Protein AF-A0A9D1EWI6-F1 (afdb_monomer_lite)

Structure (mmCIF, N/CA/C/O backbone):
data_AF-A0A9D1EWI6-F1
#
_entry.id   AF-A0A9D1EWI6-F1
#
loop_
_atom_site.group_PDB
_atom_site.id
_atom_site.type_symbol
_atom_site.label_atom_id
_atom_site.label_alt_id
_atom_site.label_comp_id
_atom_site.label_asym_id
_atom_site.label_entity_id
_atom_site.label_seq_id
_atom_site.pdbx_PDB_ins_code
_atom_site.Cartn_x
_atom_site.Cartn_y
_atom_site.Cartn_z
_atom_site.occupancy
_atom_site.B_iso_or_equiv
_atom_site.auth_seq_id
_atom_site.auth_comp_id
_atom_site.auth_asym_id
_atom_site.auth_atom_id
_atom_site.pdbx_PDB_model_num
ATOM 1 N N . MET A 1 1 ? 12.555 -4.397 -16.072 1.00 59.44 1 MET A N 1
ATOM 2 C CA . MET A 1 1 ? 12.638 -3.318 -15.064 1.00 59.44 1 MET A CA 1
ATOM 3 C C . MET A 1 1 ? 11.322 -3.346 -14.314 1.00 59.44 1 MET A C 1
ATOM 5 O O . MET A 1 1 ? 10.297 -3.147 -14.951 1.00 59.44 1 MET A O 1
ATOM 9 N N . ASN A 1 2 ? 11.329 -3.737 -13.040 1.00 77.50 2 ASN A N 1
ATOM 10 C CA . ASN A 1 2 ? 10.088 -4.031 -12.320 1.00 77.50 2 ASN A CA 1
ATOM 11 C C . ASN A 1 2 ? 9.580 -2.771 -11.629 1.00 77.50 2 ASN A C 1
ATOM 13 O O . ASN A 1 2 ? 10.343 -2.089 -10.949 1.00 77.50 2 ASN A O 1
ATOM 17 N N . ASN A 1 3 ? 8.296 -2.470 -11.803 1.00 93.25 3 ASN A N 1
ATOM 18 C CA . ASN A 1 3 ? 7.694 -1.317 -11.154 1.00 93.25 3 ASN A CA 1
ATOM 19 C C . ASN A 1 3 ? 7.450 -1.620 -9.675 1.00 93.25 3 ASN A C 1
ATOM 21 O O . ASN A 1 3 ? 6.889 -2.664 -9.332 1.00 93.25 3 ASN A O 1
ATOM 25 N N . TYR A 1 4 ? 7.870 -0.696 -8.814 1.00 96.69 4 TYR A N 1
ATOM 26 C CA . TYR A 1 4 ? 7.635 -0.761 -7.380 1.00 96.69 4 TYR A CA 1
ATOM 27 C C . TYR A 1 4 ? 6.616 0.299 -6.976 1.00 96.69 4 TYR A C 1
ATOM 29 O O . TYR A 1 4 ? 6.813 1.500 -7.188 1.00 96.69 4 TYR A O 1
ATOM 37 N N . PHE A 1 5 ? 5.530 -0.153 -6.361 1.00 97.56 5 PHE A N 1
ATOM 38 C CA . PHE A 1 5 ? 4.432 0.683 -5.899 1.00 97.56 5 PHE A CA 1
ATOM 39 C C . PHE A 1 5 ? 4.161 0.438 -4.419 1.00 97.56 5 PHE A C 1
ATOM 41 O O . PHE A 1 5 ? 4.243 -0.698 -3.961 1.00 97.56 5 PHE A O 1
ATOM 48 N N . ARG A 1 6 ? 3.779 1.493 -3.694 1.00 98.00 6 ARG A N 1
ATOM 49 C CA . ARG A 1 6 ? 3.286 1.429 -2.314 1.00 98.00 6 ARG A CA 1
ATOM 50 C C . ARG A 1 6 ? 1.944 2.135 -2.219 1.00 98.00 6 ARG A C 1
ATOM 52 O O . ARG A 1 6 ? 1.825 3.304 -2.590 1.00 98.00 6 ARG A O 1
ATOM 59 N N . ILE A 1 7 ? 0.946 1.444 -1.682 1.00 98.19 7 ILE A N 1
ATOM 60 C CA . ILE A 1 7 ? -0.388 1.992 -1.442 1.00 98.19 7 ILE A CA 1
ATOM 61 C C . ILE A 1 7 ? -0.754 1.831 0.031 1.00 98.19 7 ILE A C 1
ATOM 63 O O . ILE A 1 7 ? -0.530 0.789 0.646 1.00 98.19 7 ILE A O 1
ATOM 67 N N . THR A 1 8 ? -1.352 2.874 0.601 1.00 98.06 8 THR A N 1
ATOM 68 C CA . THR A 1 8 ? -2.072 2.785 1.872 1.00 98.06 8 THR A CA 1
ATOM 69 C C . THR A 1 8 ? -3.561 2.767 1.586 1.00 98.06 8 THR A C 1
ATOM 71 O O . THR A 1 8 ? -4.077 3.662 0.915 1.00 98.06 8 THR A O 1
ATOM 74 N N . ALA A 1 9 ? -4.253 1.756 2.101 1.00 97.81 9 ALA A N 1
ATOM 75 C CA . ALA A 1 9 ? -5.679 1.581 1.885 1.00 97.81 9 ALA A CA 1
ATOM 76 C C . ALA A 1 9 ? -6.389 1.141 3.167 1.00 97.81 9 ALA A C 1
ATOM 78 O O . ALA A 1 9 ? -5.799 0.550 4.073 1.00 97.81 9 ALA A O 1
ATOM 79 N N . GLN A 1 10 ? -7.672 1.465 3.248 1.00 96.75 10 GLN A N 1
ATOM 80 C CA 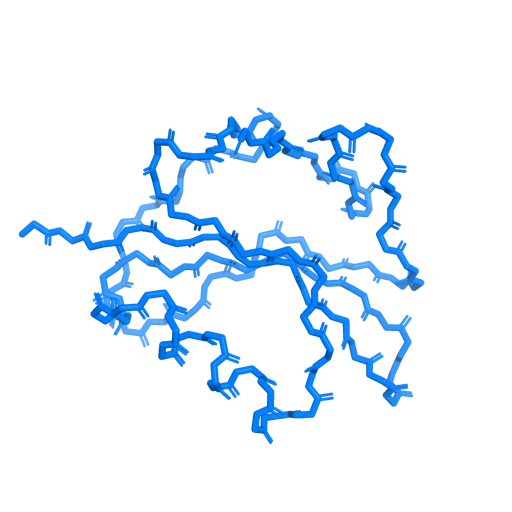. GLN A 1 10 ? -8.514 1.235 4.411 1.00 96.75 10 GLN A CA 1
ATOM 81 C C . GLN A 1 10 ? -9.723 0.378 4.046 1.00 96.75 10 GLN A C 1
ATOM 83 O O . GLN A 1 10 ? -10.405 0.637 3.055 1.00 96.75 10 GLN A O 1
ATOM 88 N N . SER A 1 11 ? -10.026 -0.618 4.878 1.00 93.75 11 SER A N 1
ATOM 89 C CA . SER A 1 11 ? -11.275 -1.374 4.795 1.00 93.75 11 SER A CA 1
ATOM 90 C C . SER A 1 11 ? -12.430 -0.528 5.317 1.00 93.75 11 SER A C 1
ATOM 92 O O . SER A 1 11 ? -12.391 -0.067 6.459 1.00 93.75 11 SER A O 1
ATOM 94 N N . ARG A 1 12 ? -13.467 -0.346 4.491 1.00 83.19 12 ARG A N 1
ATOM 95 C CA . ARG A 1 12 ? -14.701 0.336 4.908 1.00 83.19 12 ARG A CA 1
ATOM 96 C C . ARG A 1 12 ? -15.486 -0.486 5.928 1.00 83.19 12 ARG A C 1
ATOM 98 O O . ARG A 1 12 ? -15.988 0.073 6.892 1.00 83.19 12 ARG A O 1
ATOM 105 N N . GLU A 1 13 ? -15.548 -1.799 5.729 1.00 86.00 13 GLU A N 1
ATOM 106 C CA . GLU A 1 13 ? -16.363 -2.707 6.544 1.00 86.00 13 GLU A CA 1
ATOM 107 C C . GLU A 1 13 ? -15.680 -3.099 7.854 1.00 86.00 13 GLU A C 1
ATOM 109 O O . GLU A 1 13 ? -16.294 -3.092 8.915 1.00 86.00 13 GLU A O 1
ATOM 114 N N . LYS A 1 14 ? -14.388 -3.439 7.792 1.00 87.38 14 LYS A N 1
ATOM 115 C CA . LYS A 1 14 ? -13.662 -4.036 8.923 1.00 87.38 14 LYS A CA 1
ATOM 116 C C . LYS A 1 14 ? -12.885 -3.008 9.750 1.00 87.38 14 LYS A C 1
ATOM 118 O O . LYS A 1 14 ? -12.274 -3.368 10.754 1.00 87.38 14 LYS A O 1
ATOM 123 N N . GLY A 1 15 ? -12.873 -1.742 9.324 1.00 91.12 15 GLY A N 1
ATOM 124 C CA . GLY A 1 15 ? -12.299 -0.631 10.085 1.00 91.12 15 GLY A CA 1
ATOM 125 C C . GLY A 1 15 ? -10.794 -0.740 10.345 1.00 91.12 15 GLY A C 1
ATOM 126 O O . GLY A 1 15 ? -10.319 -0.241 11.363 1.00 91.12 15 GLY A O 1
ATOM 127 N N . TYR A 1 16 ? -10.037 -1.398 9.463 1.00 94.75 16 TYR A N 1
ATOM 128 C CA . TYR A 1 16 ? -8.573 -1.452 9.525 1.00 94.75 16 TYR A CA 1
ATOM 129 C C . TYR A 1 16 ? -7.933 -0.731 8.345 1.00 94.75 16 TYR A C 1
ATOM 131 O O . TYR A 1 16 ? -8.527 -0.596 7.275 1.00 94.75 16 TYR A O 1
ATOM 139 N N . THR A 1 17 ? -6.688 -0.316 8.535 1.00 97.44 17 THR A N 1
ATOM 140 C CA . THR A 1 17 ? -5.848 0.285 7.502 1.00 97.44 17 THR A CA 1
ATOM 141 C C . THR A 1 17 ? -4.599 -0.559 7.316 1.00 97.44 17 THR A C 1
ATOM 143 O O . THR A 1 17 ? -4.078 -1.130 8.274 1.00 97.44 17 THR A O 1
ATOM 146 N N . PHE A 1 18 ? -4.117 -0.646 6.083 1.00 97.94 18 PHE A N 1
ATOM 147 C CA . PHE A 1 18 ? -2.904 -1.376 5.756 1.00 97.94 18 PHE A CA 1
ATOM 148 C C . PHE A 1 18 ? -2.031 -0.611 4.765 1.00 97.94 18 PHE A C 1
ATOM 150 O O . PHE A 1 18 ? -2.493 0.273 4.040 1.00 97.94 18 PHE A O 1
ATOM 157 N N . ILE A 1 19 ? -0.752 -0.971 4.759 1.00 98.19 19 ILE A N 1
ATOM 158 C CA . ILE A 1 19 ? 0.233 -0.562 3.759 1.00 98.19 19 ILE A CA 1
ATOM 159 C C . ILE A 1 19 ? 0.565 -1.809 2.951 1.00 98.19 19 ILE A C 1
ATOM 161 O O . ILE A 1 19 ? 0.898 -2.840 3.539 1.00 98.19 19 ILE A O 1
ATOM 165 N N . ALA A 1 20 ? 0.476 -1.717 1.632 1.00 98.06 20 ALA A N 1
ATOM 166 C CA . ALA A 1 20 ? 0.806 -2.800 0.723 1.00 98.06 20 ALA A CA 1
ATOM 167 C C . ALA A 1 20 ? 1.755 -2.321 -0.370 1.00 98.06 20 ALA A C 1
ATOM 169 O O . ALA A 1 20 ? 1.596 -1.220 -0.901 1.00 98.06 20 ALA A O 1
ATOM 170 N N . ASP A 1 21 ? 2.701 -3.185 -0.716 1.00 97.88 21 ASP A N 1
ATOM 171 C CA . ASP A 1 21 ? 3.627 -2.973 -1.815 1.00 97.88 21 ASP A CA 1
ATOM 172 C C . ASP A 1 21 ? 3.327 -3.946 -2.960 1.00 97.88 21 ASP A C 1
ATOM 174 O O . ASP A 1 21 ? 2.855 -5.061 -2.740 1.00 97.88 21 ASP A O 1
ATOM 178 N N . SER A 1 22 ? 3.629 -3.522 -4.181 1.00 97.31 22 SER A N 1
ATOM 179 C CA . SER A 1 22 ? 3.661 -4.363 -5.378 1.00 97.31 22 SER A CA 1
ATOM 180 C C . SER A 1 22 ? 5.005 -4.147 -6.048 1.00 97.31 22 SER A C 1
ATOM 182 O O . SER A 1 22 ? 5.283 -3.019 -6.461 1.00 97.31 22 SER A O 1
ATOM 184 N N . TYR A 1 23 ? 5.811 -5.200 -6.192 1.00 96.38 23 TYR A N 1
ATOM 185 C CA . TYR A 1 23 ? 7.112 -5.110 -6.849 1.00 96.38 23 TYR A CA 1
ATOM 186 C C . TYR A 1 23 ? 7.216 -6.070 -8.035 1.00 96.38 23 TYR A C 1
ATOM 188 O O . TYR A 1 23 ? 7.795 -7.147 -7.943 1.00 96.38 23 TYR A O 1
ATOM 196 N N . GLY A 1 24 ? 6.702 -5.620 -9.181 1.00 94.56 24 GLY A N 1
ATOM 197 C CA . GLY A 1 24 ? 6.649 -6.402 -10.418 1.00 94.56 24 GLY A CA 1
ATOM 198 C C . GLY A 1 24 ? 5.300 -7.065 -10.699 1.00 94.56 24 GLY A C 1
ATOM 199 O O . GLY A 1 24 ? 5.105 -7.503 -11.825 1.00 94.56 24 GLY A O 1
ATOM 200 N N . HIS A 1 25 ? 4.367 -7.089 -9.738 1.00 95.81 25 HIS A N 1
ATOM 201 C CA . HIS A 1 25 ? 3.039 -7.690 -9.923 1.00 95.81 25 HIS A CA 1
ATOM 202 C C . HIS A 1 25 ? 2.106 -6.853 -10.816 1.00 95.81 25 HIS A C 1
ATOM 204 O O . HIS A 1 25 ? 1.483 -7.371 -11.737 1.00 95.81 25 HIS A O 1
ATOM 210 N N . PHE A 1 26 ? 2.035 -5.537 -10.587 1.00 96.06 26 PHE A N 1
ATOM 211 C CA . PHE A 1 26 ? 1.286 -4.617 -11.449 1.00 96.06 26 PHE A CA 1
ATOM 212 C C . PHE A 1 26 ? 2.210 -3.844 -12.392 1.00 96.06 26 PHE A C 1
ATOM 214 O O . PHE A 1 26 ? 3.274 -3.364 -11.994 1.00 96.06 26 PHE A O 1
ATOM 221 N N . GLU A 1 27 ? 1.770 -3.638 -13.634 1.00 94.88 27 GLU A N 1
ATOM 222 C CA . GLU A 1 27 ? 2.518 -2.844 -14.611 1.00 94.88 27 GLU A CA 1
ATOM 223 C C . GLU A 1 27 ? 2.388 -1.342 -14.323 1.00 94.88 27 GLU A C 1
ATOM 225 O O . GLU A 1 27 ? 3.346 -0.584 -14.464 1.00 94.88 27 GLU A O 1
ATOM 230 N N . LYS A 1 28 ? 1.207 -0.885 -13.894 1.00 95.81 28 LYS A N 1
ATOM 231 C CA . LYS A 1 28 ? 0.928 0.533 -13.629 1.00 95.81 28 LYS A CA 1
ATOM 232 C C . LYS A 1 28 ? 0.336 0.734 -12.235 1.00 95.81 28 LYS A C 1
ATOM 234 O O . LYS A 1 28 ? -0.486 -0.053 -11.776 1.00 95.81 28 LYS A O 1
ATOM 239 N N . LEU A 1 29 ? 0.662 1.864 -11.601 1.00 96.25 29 LEU A N 1
ATOM 240 C CA . LEU A 1 29 ? 0.150 2.228 -10.270 1.00 96.25 29 LEU A CA 1
ATOM 241 C C . LEU A 1 29 ? -1.389 2.263 -10.216 1.00 96.25 29 LEU A C 1
ATOM 243 O O . LEU A 1 29 ? -1.998 1.887 -9.211 1.00 96.25 29 LEU A O 1
ATOM 247 N N . TRP A 1 30 ? -2.029 2.692 -11.308 1.00 96.81 30 TRP A N 1
ATOM 248 C CA . TRP A 1 30 ? -3.487 2.755 -11.387 1.00 96.81 30 TRP A CA 1
ATOM 249 C C . TRP A 1 30 ? -4.132 1.362 -11.401 1.00 96.81 30 TRP A C 1
ATOM 251 O O . TRP A 1 30 ? -5.220 1.225 -10.853 1.00 96.81 30 TRP A O 1
ATOM 261 N N . GLN A 1 31 ? -3.468 0.328 -11.938 1.00 97.56 31 GLN A N 1
ATOM 262 C CA . GLN A 1 31 ? -3.978 -1.052 -11.913 1.00 97.56 31 GLN A CA 1
ATOM 263 C C . GLN A 1 31 ? -4.037 -1.569 -10.475 1.00 97.56 31 GLN A C 1
ATOM 265 O O . GLN A 1 31 ? -5.066 -2.084 -10.044 1.00 97.56 31 GLN A O 1
ATOM 270 N N . PHE A 1 32 ? -2.971 -1.337 -9.702 1.00 97.56 32 PHE A N 1
ATOM 271 C CA . PHE A 1 32 ? -2.940 -1.696 -8.285 1.00 97.56 32 PHE A CA 1
ATOM 272 C C . PHE A 1 32 ? -4.030 -0.957 -7.489 1.00 97.56 32 PHE A C 1
ATOM 274 O O . PHE A 1 32 ? -4.736 -1.542 -6.668 1.00 97.56 32 PHE A O 1
ATOM 281 N N . SER A 1 33 ? -4.213 0.334 -7.776 1.00 97.44 33 SER A N 1
ATOM 282 C CA . SER A 1 33 ? -5.251 1.156 -7.143 1.00 97.44 33 SER A CA 1
ATOM 283 C C . SER A 1 33 ? -6.659 0.646 -7.469 1.00 97.44 33 SER A C 1
ATOM 285 O O . SER A 1 33 ? -7.477 0.486 -6.565 1.00 97.44 33 SER A O 1
ATOM 287 N N . ALA A 1 34 ? -6.930 0.354 -8.744 1.00 98.06 34 ALA A N 1
ATOM 288 C CA . ALA A 1 34 ? -8.214 -0.158 -9.212 1.00 98.06 34 ALA A CA 1
ATOM 289 C C . ALA A 1 34 ? -8.548 -1.518 -8.585 1.00 98.06 34 ALA A C 1
ATOM 291 O O . ALA A 1 34 ? -9.657 -1.689 -8.086 1.00 98.06 34 ALA A O 1
ATOM 292 N N . TYR A 1 35 ? -7.573 -2.432 -8.516 1.00 97.88 35 TYR A N 1
ATOM 293 C CA . TYR A 1 35 ? -7.727 -3.734 -7.862 1.00 97.88 35 TYR A CA 1
ATOM 294 C C . TYR A 1 35 ? -8.189 -3.597 -6.403 1.00 97.88 35 TYR A C 1
ATOM 296 O O . TYR A 1 35 ? -9.134 -4.252 -5.970 1.00 97.88 35 TYR A O 1
ATOM 304 N N . LEU A 1 36 ? -7.568 -2.704 -5.626 1.00 97.06 36 LEU A N 1
ATOM 305 C CA . LEU A 1 36 ? -7.957 -2.492 -4.229 1.00 97.06 36 LEU A CA 1
ATOM 306 C C . LEU A 1 36 ? -9.345 -1.849 -4.093 1.00 97.06 36 LEU A C 1
ATOM 308 O O . LEU A 1 36 ? -10.097 -2.208 -3.185 1.00 97.06 36 LEU A O 1
ATOM 312 N N . ILE A 1 37 ? -9.695 -0.923 -4.987 1.00 96.88 37 ILE A N 1
ATOM 313 C CA . ILE A 1 37 ? -11.026 -0.301 -5.015 1.00 96.88 37 ILE A CA 1
ATOM 314 C C . ILE A 1 37 ? -12.103 -1.350 -5.315 1.00 96.88 37 ILE A C 1
ATOM 316 O O . ILE A 1 37 ? -13.115 -1.385 -4.618 1.00 96.88 37 ILE A O 1
ATOM 320 N N . GLU A 1 38 ? -11.869 -2.229 -6.292 1.00 97.00 38 GLU A N 1
ATOM 321 C CA . GLU A 1 38 ? -12.769 -3.337 -6.641 1.00 97.00 38 GLU A CA 1
ATOM 322 C C . GLU A 1 38 ? -13.009 -4.269 -5.441 1.00 97.00 38 GLU A C 1
ATOM 324 O O . GLU A 1 38 ? -14.136 -4.687 -5.187 1.00 97.00 38 GLU A O 1
ATOM 329 N N . LYS A 1 39 ? -11.974 -4.528 -4.628 1.00 94.56 39 LYS A N 1
ATOM 330 C CA . LYS A 1 39 ? -12.079 -5.309 -3.380 1.00 94.56 39 LYS A CA 1
ATOM 331 C C . LYS A 1 39 ? -12.704 -4.542 -2.201 1.00 94.56 39 LYS A C 1
ATOM 333 O O . LYS A 1 39 ? -12.706 -5.047 -1.080 1.00 94.56 39 LYS A O 1
ATOM 338 N N . GLY A 1 40 ? -13.229 -3.337 -2.425 1.00 94.75 40 GLY A N 1
ATOM 339 C CA . GLY A 1 40 ? -13.959 -2.555 -1.422 1.00 94.75 40 GLY A CA 1
ATOM 340 C C . GLY A 1 40 ? -13.081 -1.701 -0.501 1.00 94.75 40 GLY A C 1
ATOM 341 O O . GLY A 1 40 ? -13.563 -1.183 0.514 1.00 94.75 40 GLY A O 1
ATOM 342 N N . PHE A 1 41 ? -11.799 -1.518 -0.826 1.00 96.44 41 PHE A N 1
ATOM 343 C CA . PHE A 1 41 ? -10.907 -0.672 -0.039 1.00 96.44 41 PHE A CA 1
ATOM 344 C C . PHE A 1 41 ? -10.964 0.793 -0.480 1.00 96.44 41 PHE A C 1
ATOM 346 O 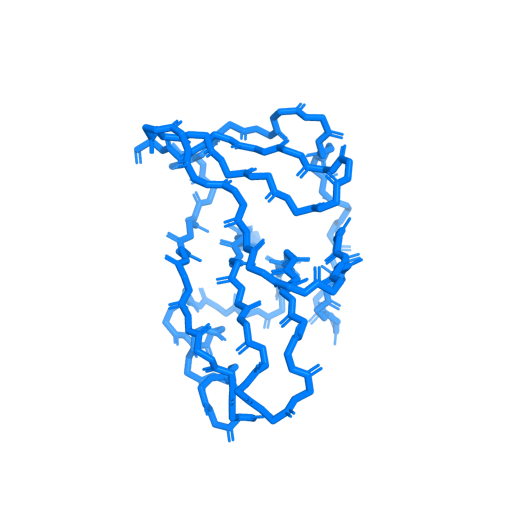O . PHE A 1 41 ? -11.010 1.131 -1.661 1.00 96.44 41 PHE A O 1
ATOM 353 N N . ARG A 1 42 ? -10.910 1.703 0.495 1.00 96.00 42 ARG A N 1
ATOM 354 C CA . ARG A 1 42 ? -10.701 3.131 0.253 1.00 96.00 42 ARG A CA 1
ATOM 355 C C . ARG A 1 42 ? -9.205 3.411 0.166 1.00 96.00 42 ARG A C 1
ATOM 357 O O . ARG A 1 42 ? -8.475 3.139 1.116 1.00 96.00 42 ARG A O 1
ATOM 364 N N . ILE A 1 43 ? -8.772 4.019 -0.930 1.00 97.12 43 ILE A N 1
ATOM 365 C CA . ILE A 1 43 ? -7.390 4.471 -1.104 1.00 97.12 43 ILE A CA 1
ATOM 366 C C . ILE A 1 43 ? -7.126 5.712 -0.244 1.00 97.12 43 ILE A C 1
ATOM 368 O O . ILE A 1 43 ? -7.933 6.642 -0.228 1.00 97.12 43 ILE A O 1
ATOM 372 N N . ILE A 1 44 ? -6.004 5.706 0.479 1.00 95.94 44 ILE A N 1
ATOM 373 C CA . ILE A 1 44 ? -5.537 6.819 1.319 1.00 95.94 44 ILE A CA 1
ATOM 374 C C . ILE A 1 44 ? -4.334 7.512 0.676 1.00 95.94 44 ILE A C 1
ATOM 376 O O . ILE A 1 44 ? -4.293 8.736 0.629 1.00 95.94 44 ILE A O 1
ATOM 380 N N . ALA A 1 45 ? -3.377 6.738 0.162 1.00 96.44 45 ALA A N 1
ATOM 381 C CA . ALA A 1 45 ? -2.200 7.255 -0.530 1.00 96.44 45 ALA A CA 1
ATOM 382 C C . ALA A 1 45 ? -1.699 6.243 -1.561 1.00 96.44 45 ALA A C 1
ATOM 384 O O . ALA A 1 45 ? -1.760 5.037 -1.316 1.00 96.44 45 ALA A O 1
ATOM 385 N N . VAL A 1 46 ? -1.186 6.736 -2.688 1.00 96.75 46 VAL A N 1
ATOM 386 C CA . VAL A 1 46 ? -0.621 5.935 -3.783 1.00 96.75 46 VAL A CA 1
ATOM 387 C C . VAL A 1 46 ? 0.727 6.517 -4.166 1.00 96.75 46 VAL A C 1
ATOM 389 O O . VAL A 1 46 ? 0.836 7.720 -4.373 1.00 96.75 46 VAL A O 1
ATOM 392 N N . ASN A 1 47 ? 1.761 5.684 -4.239 1.00 96.31 47 ASN A N 1
ATOM 393 C CA . ASN A 1 47 ? 3.110 6.150 -4.529 1.00 96.31 47 ASN A CA 1
ATOM 394 C C . ASN A 1 47 ? 3.831 5.165 -5.448 1.00 96.31 47 ASN A C 1
ATOM 396 O O . ASN A 1 47 ? 3.776 3.950 -5.245 1.00 96.31 47 ASN A O 1
ATOM 400 N N . ALA A 1 48 ? 4.536 5.706 -6.438 1.00 95.56 48 ALA A N 1
ATOM 401 C CA . ALA A 1 48 ? 5.522 4.970 -7.216 1.00 95.56 48 ALA A CA 1
ATOM 402 C C . ALA A 1 48 ? 6.920 5.178 -6.634 1.00 95.56 48 ALA A C 1
ATOM 404 O O . ALA A 1 48 ? 7.174 6.169 -5.948 1.00 95.56 48 ALA A O 1
ATOM 405 N N . GLU A 1 49 ? 7.830 4.244 -6.896 1.00 93.00 49 GLU A N 1
ATOM 406 C CA . GLU A 1 49 ? 9.227 4.389 -6.495 1.00 93.00 49 GLU A CA 1
ATOM 407 C C . GLU A 1 49 ? 9.825 5.733 -6.939 1.00 93.00 49 GLU A C 1
ATOM 409 O O . GLU A 1 49 ? 9.535 6.247 -8.019 1.00 93.00 49 GLU A O 1
ATOM 414 N N . GLY A 1 50 ? 10.613 6.340 -6.047 1.00 91.31 50 GLY A N 1
ATOM 415 C CA . GLY A 1 50 ? 11.150 7.693 -6.211 1.00 91.31 50 GLY A CA 1
ATOM 416 C C . GLY A 1 50 ? 10.187 8.822 -5.819 1.00 91.31 50 GLY A C 1
ATOM 417 O O . GLY A 1 50 ? 10.611 9.972 -5.768 1.00 91.31 50 GLY A O 1
ATOM 418 N N . LYS A 1 51 ? 8.916 8.523 -5.510 1.00 93.25 51 LYS A N 1
ATOM 419 C CA . LYS A 1 51 ? 7.914 9.487 -5.000 1.00 93.25 51 LYS A CA 1
ATOM 420 C C . LYS A 1 51 ? 7.560 9.280 -3.523 1.00 93.25 51 LYS A C 1
ATOM 422 O O . LYS A 1 51 ? 6.562 9.792 -3.036 1.00 93.25 51 LYS A O 1
ATOM 427 N N . PHE A 1 52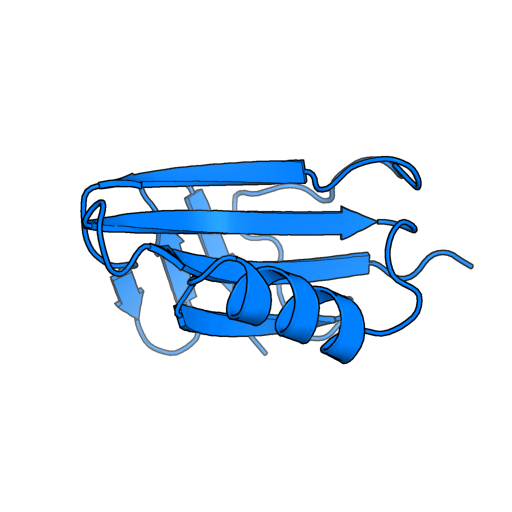 ? 8.354 8.496 -2.801 1.00 94.81 52 PHE A N 1
ATOM 428 C CA . PHE A 1 52 ? 8.206 8.304 -1.362 1.00 94.81 52 PHE A CA 1
ATOM 429 C C . PHE A 1 52 ? 9.540 7.867 -0.740 1.00 94.81 52 PHE A C 1
ATOM 431 O O . PHE A 1 52 ? 10.379 7.251 -1.397 1.00 94.81 52 PHE A O 1
ATOM 438 N N . GLY A 1 53 ? 9.724 8.167 0.543 1.00 95.19 53 GLY A N 1
ATOM 439 C CA . GLY A 1 53 ? 10.797 7.651 1.386 1.00 95.19 53 GLY A CA 1
ATOM 440 C C . GLY A 1 53 ? 10.327 6.450 2.205 1.00 95.19 53 GLY A C 1
ATOM 441 O O . GLY A 1 53 ? 9.209 6.430 2.718 1.00 95.19 53 GLY A O 1
ATOM 442 N N . PHE A 1 54 ? 11.192 5.449 2.366 1.00 94.69 54 PHE A N 1
ATOM 443 C CA . PHE A 1 54 ? 10.849 4.169 2.999 1.00 94.69 54 PHE A CA 1
ATOM 444 C C . PHE A 1 54 ? 10.566 4.246 4.508 1.00 94.69 54 PHE A C 1
ATOM 446 O O . PHE A 1 54 ? 9.873 3.373 5.035 1.00 94.69 54 PHE A O 1
ATOM 453 N N . GLY A 1 55 ? 11.057 5.280 5.200 1.00 94.62 55 GLY A N 1
ATOM 454 C CA . GLY A 1 55 ? 10.929 5.401 6.653 1.00 94.62 55 GLY A CA 1
ATOM 455 C C . GLY A 1 55 ? 11.484 4.162 7.361 1.00 94.62 55 GLY A C 1
ATOM 4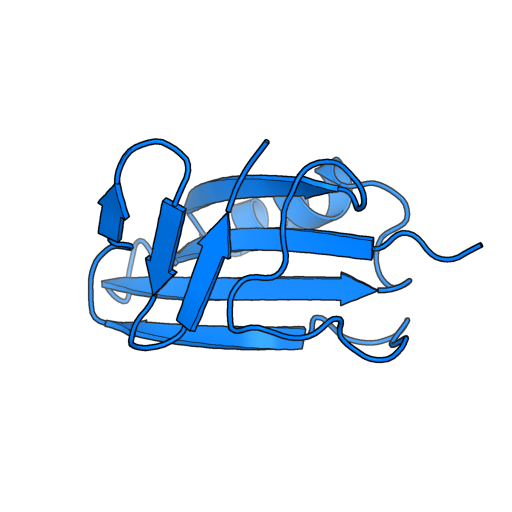56 O O . GLY A 1 55 ? 12.618 3.767 7.109 1.00 94.62 55 GLY A O 1
ATOM 457 N N . ASN A 1 56 ? 10.678 3.520 8.211 1.00 96.81 56 ASN A N 1
ATOM 458 C CA . ASN A 1 56 ? 11.060 2.285 8.914 1.00 96.81 56 ASN A CA 1
ATOM 459 C C . ASN A 1 56 ? 10.545 0.998 8.228 1.00 96.81 56 ASN A C 1
ATOM 461 O O . ASN A 1 56 ? 10.529 -0.082 8.832 1.00 96.81 56 ASN A O 1
ATOM 465 N N . ILE A 1 57 ? 10.088 1.112 6.978 1.00 96.94 57 ILE A N 1
ATOM 466 C CA . ILE A 1 57 ? 9.601 0.005 6.156 1.00 96.94 57 ILE A CA 1
ATOM 467 C C . ILE A 1 57 ? 10.578 -0.178 4.986 1.00 96.94 57 ILE A C 1
ATOM 469 O O . ILE A 1 57 ? 10.404 0.496 3.966 1.00 96.94 57 ILE A O 1
ATOM 473 N N . PRO A 1 58 ? 11.579 -1.074 5.086 1.00 95.06 58 PRO A N 1
ATOM 474 C CA . PRO A 1 58 ? 12.584 -1.245 4.035 1.00 95.06 58 PRO A CA 1
ATOM 475 C C . PRO A 1 58 ? 11.943 -1.621 2.693 1.00 95.06 58 PRO A C 1
ATOM 477 O O . PRO A 1 58 ? 10.816 -2.130 2.655 1.00 95.06 58 PRO A O 1
ATOM 480 N N . LYS A 1 59 ? 12.648 -1.386 1.582 1.00 95.25 59 LYS A N 1
ATOM 481 C CA . LYS A 1 59 ? 12.189 -1.831 0.259 1.00 95.25 59 LYS A CA 1
ATOM 482 C C . LYS A 1 59 ? 11.942 -3.344 0.286 1.00 95.25 59 LYS A C 1
ATOM 484 O O . LYS A 1 59 ? 12.705 -4.073 0.910 1.00 95.25 59 LYS A O 1
ATOM 489 N N . ALA A 1 60 ? 10.823 -3.783 -0.284 1.00 94.94 60 ALA A N 1
ATOM 490 C CA . ALA A 1 60 ? 10.538 -5.208 -0.411 1.00 94.94 60 ALA A CA 1
ATOM 491 C C . ALA A 1 60 ? 11.451 -5.847 -1.464 1.00 94.94 60 ALA A C 1
ATOM 493 O O . ALA A 1 60 ? 11.882 -5.165 -2.400 1.00 94.94 60 ALA A O 1
ATOM 494 N N . ASP A 1 61 ? 11.673 -7.150 -1.342 1.00 94.69 61 ASP A N 1
ATOM 495 C CA . ASP A 1 61 ? 12.258 -7.937 -2.421 1.00 94.69 61 ASP A CA 1
ATOM 496 C C . ASP A 1 61 ? 11.278 -8.043 -3.606 1.00 94.69 61 ASP A C 1
ATOM 498 O O . ASP A 1 61 ? 10.066 -7.878 -3.416 1.00 94.69 61 ASP A O 1
ATOM 502 N N . PRO A 1 62 ? 11.772 -8.250 -4.841 1.00 94.19 62 PRO A N 1
ATOM 503 C CA . PRO A 1 62 ? 10.915 -8.457 -6.005 1.00 94.19 62 PRO A CA 1
ATOM 504 C C . PRO A 1 62 ? 9.971 -9.650 -5.821 1.00 94.19 62 PRO A C 1
ATOM 506 O O . PRO A 1 62 ? 10.421 -10.743 -5.492 1.00 94.19 62 PRO A O 1
ATOM 509 N N . ASP A 1 63 ? 8.684 -9.436 -6.095 1.00 95.06 63 ASP A N 1
ATOM 510 C CA . ASP A 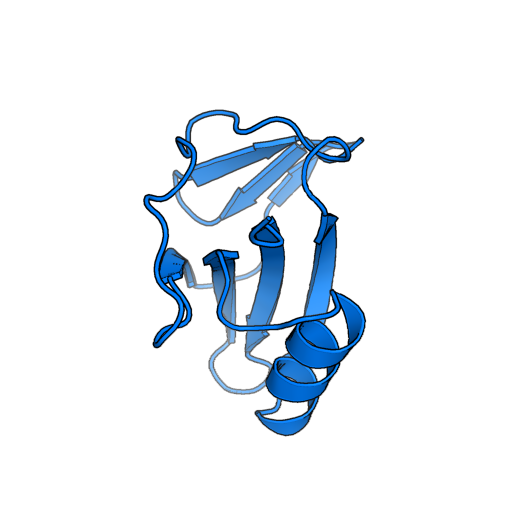1 63 ? 7.643 -10.467 -6.104 1.00 95.06 63 ASP A CA 1
ATOM 511 C C . ASP A 1 63 ? 6.605 -10.091 -7.172 1.00 95.06 63 ASP A C 1
ATOM 513 O O . ASP A 1 63 ? 5.829 -9.140 -7.016 1.00 95.06 63 ASP A O 1
ATOM 517 N N . SER A 1 64 ? 6.650 -10.794 -8.305 1.00 94.06 64 SER A N 1
ATOM 518 C CA . SER A 1 64 ? 5.735 -10.580 -9.430 1.00 94.06 64 SER A CA 1
ATOM 519 C C . SER A 1 64 ? 4.387 -11.269 -9.252 1.00 94.06 64 SER A C 1
ATOM 521 O O . SER A 1 64 ? 3.466 -11.008 -10.024 1.00 94.06 64 SER A O 1
ATOM 523 N N . ASP A 1 65 ? 4.251 -12.123 -8.245 1.00 95.62 65 ASP A N 1
ATOM 524 C CA . ASP A 1 65 ? 3.110 -13.021 -8.113 1.00 95.62 65 ASP A CA 1
ATOM 525 C C . ASP A 1 65 ? 2.157 -12.539 -7.013 1.00 95.62 65 ASP A C 1
ATOM 527 O O . ASP A 1 65 ? 0.954 -12.805 -7.076 1.00 95.62 65 ASP A O 1
ATOM 531 N N . HIS A 1 66 ? 2.664 -11.765 -6.046 1.00 95.88 66 HIS A N 1
ATOM 532 C CA . HIS A 1 66 ? 1.904 -11.351 -4.870 1.00 95.88 66 HIS A CA 1
ATOM 533 C C . HIS A 1 66 ? 1.914 -9.842 -4.596 1.00 95.88 66 HIS A C 1
ATOM 535 O O . HIS A 1 66 ? 2.813 -9.080 -4.951 1.00 95.88 66 HIS A O 1
ATOM 541 N N . ILE A 1 67 ? 0.892 -9.423 -3.845 1.00 97.12 67 ILE A N 1
ATOM 542 C CA . ILE A 1 67 ? 0.853 -8.139 -3.142 1.00 97.12 67 ILE A CA 1
ATOM 543 C C . ILE A 1 67 ? 1.419 -8.346 -1.735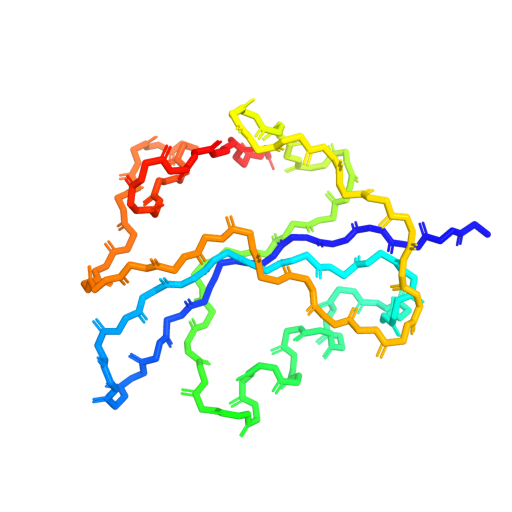 1.00 97.12 67 ILE A C 1
ATOM 545 O O . ILE A 1 67 ? 0.962 -9.216 -0.993 1.00 97.12 67 ILE A O 1
ATOM 549 N N . ILE A 1 68 ? 2.363 -7.500 -1.329 1.00 97.44 68 ILE A N 1
ATOM 550 C CA . ILE A 1 68 ? 3.107 -7.657 -0.078 1.00 97.44 68 ILE A CA 1
ATOM 551 C C . ILE A 1 68 ? 2.516 -6.737 0.994 1.00 97.44 68 ILE A C 1
ATOM 553 O O . ILE A 1 68 ? 2.685 -5.516 0.946 1.00 97.44 68 ILE A O 1
ATOM 557 N N . ILE A 1 69 ? 1.852 -7.301 2.006 1.00 97.19 69 ILE A N 1
ATOM 558 C CA . ILE A 1 69 ? 1.342 -6.522 3.145 1.00 97.19 69 ILE A CA 1
ATOM 559 C C . ILE A 1 69 ? 2.502 -6.130 4.065 1.00 97.19 69 ILE A C 1
ATOM 561 O O . ILE A 1 69 ? 3.171 -6.975 4.654 1.00 97.19 69 ILE A O 1
ATOM 565 N N . ARG A 1 70 ? 2.738 -4.824 4.214 1.00 97.31 70 ARG A N 1
ATOM 566 C CA . ARG A 1 70 ? 3.846 -4.266 5.010 1.00 97.31 70 ARG A CA 1
ATOM 567 C C . ARG A 1 70 ? 3.436 -3.842 6.412 1.00 97.31 70 ARG A C 1
ATOM 569 O O . ARG A 1 70 ? 4.268 -3.800 7.317 1.00 97.31 70 ARG A O 1
ATOM 576 N N . ALA A 1 71 ? 2.168 -3.491 6.581 1.00 97.31 71 ALA A N 1
ATOM 577 C CA . ALA A 1 71 ? 1.583 -3.098 7.853 1.00 97.31 71 ALA A CA 1
ATOM 578 C C . ALA A 1 71 ? 0.077 -3.323 7.806 1.00 97.31 71 ALA A C 1
ATOM 580 O O . ALA A 1 71 ? -0.532 -3.093 6.765 1.00 97.31 71 ALA A O 1
ATOM 581 N N . CYS A 1 72 ? -0.529 -3.695 8.927 1.00 96.75 72 CYS A N 1
ATOM 582 C CA . CYS A 1 72 ? -1.976 -3.724 9.091 1.00 96.75 72 CYS A CA 1
ATOM 583 C C . CYS A 1 72 ? -2.303 -3.376 10.544 1.00 96.75 72 CYS A C 1
ATOM 585 O O . CYS A 1 72 ? -1.713 -3.944 11.461 1.00 96.75 72 CYS A O 1
ATOM 587 N N . ALA A 1 73 ? -3.208 -2.426 10.756 1.00 96.94 73 ALA A N 1
ATOM 588 C CA . ALA A 1 73 ? -3.634 -2.008 12.085 1.00 96.94 73 ALA A CA 1
ATOM 589 C C . ALA A 1 73 ? -5.116 -1.626 12.088 1.00 96.94 73 ALA A C 1
ATOM 591 O O . ALA A 1 73 ? -5.651 -1.136 11.090 1.00 96.94 73 ALA A O 1
ATOM 592 N N . LYS A 1 74 ? -5.783 -1.827 13.230 1.00 95.06 74 LYS A N 1
ATOM 593 C CA . LYS A 1 74 ? -7.150 -1.334 13.441 1.00 95.06 74 LYS A CA 1
ATOM 594 C C . LYS A 1 74 ? -7.162 0.197 13.450 1.00 95.06 74 LYS A C 1
ATOM 596 O O . LYS A 1 74 ? -6.231 0.827 13.942 1.00 95.06 74 LYS A O 1
ATOM 601 N N . GLY A 1 75 ? -8.247 0.779 12.955 1.00 92.44 75 GLY A N 1
ATOM 602 C CA . GLY A 1 75 ? -8.437 2.222 12.883 1.00 92.44 75 GLY A CA 1
ATOM 603 C C . GLY A 1 75 ? -7.862 2.854 11.615 1.00 92.44 75 GLY A C 1
ATOM 604 O O . GLY A 1 75 ? -7.587 2.185 10.615 1.00 92.44 75 GLY A O 1
ATOM 605 N N . LYS A 1 76 ? -7.737 4.184 11.648 1.00 91.94 76 LYS A N 1
ATOM 606 C CA . LYS A 1 76 ? -7.232 5.014 10.544 1.00 91.94 76 LYS A CA 1
ATOM 607 C C . LYS A 1 76 ? -5.704 5.102 10.585 1.00 91.94 76 LYS A C 1
ATOM 609 O O . LYS A 1 76 ? -5.111 5.014 11.656 1.00 91.94 76 LYS A O 1
ATOM 614 N N . ALA A 1 77 ? -5.081 5.321 9.426 1.00 93.81 77 ALA A N 1
ATOM 615 C CA . ALA A 1 77 ? -3.690 5.767 9.387 1.00 93.81 77 ALA A CA 1
ATOM 616 C C . ALA A 1 77 ? -3.549 7.121 10.098 1.00 93.81 77 ALA A C 1
ATOM 618 O O . ALA A 1 77 ? -4.429 7.978 9.984 1.00 93.81 77 ALA A O 1
ATOM 619 N N . LEU A 1 78 ? -2.429 7.315 10.790 1.00 95.69 78 LEU A N 1
ATOM 620 C CA . LEU A 1 78 ? -2.017 8.623 11.284 1.00 95.69 78 LEU A CA 1
ATOM 621 C C . LEU A 1 78 ? -1.288 9.339 10.146 1.00 95.69 78 LEU A C 1
ATOM 623 O O . LEU A 1 78 ? -0.306 8.814 9.618 1.00 95.69 78 LEU A O 1
ATOM 627 N N . ILE A 1 79 ? -1.795 10.507 9.761 1.00 95.38 79 ILE A N 1
ATOM 628 C CA . ILE A 1 79 ? -1.232 11.342 8.699 1.00 95.38 79 ILE A CA 1
ATOM 629 C C . ILE A 1 79 ? -0.765 12.640 9.349 1.00 95.38 79 ILE A C 1
ATOM 631 O O . ILE A 1 79 ? -1.571 13.362 9.932 1.00 95.38 79 ILE A O 1
ATOM 635 N N . ASP A 1 80 ? 0.532 12.902 9.267 1.00 95.00 80 ASP A N 1
ATOM 636 C CA . ASP A 1 80 ? 1.195 14.070 9.846 1.00 95.00 80 ASP A CA 1
ATOM 637 C C . ASP A 1 80 ? 2.040 14.725 8.748 1.00 95.00 80 ASP A C 1
ATOM 639 O O . ASP A 1 80 ? 3.143 14.270 8.433 1.00 95.00 80 ASP A O 1
ATOM 643 N N . GLY A 1 81 ? 1.453 15.713 8.068 1.00 93.56 81 GLY A N 1
ATOM 644 C CA . GLY A 1 81 ? 2.010 16.282 6.843 1.00 93.56 81 GLY A CA 1
ATOM 645 C C . GLY A 1 81 ? 2.183 15.214 5.760 1.00 93.56 81 GLY A C 1
ATOM 646 O O . GLY A 1 81 ? 1.212 14.621 5.296 1.00 93.56 81 GLY A O 1
ATOM 647 N N . ASN A 1 82 ? 3.433 14.958 5.377 1.00 94.56 82 ASN A N 1
ATOM 648 C CA . ASN A 1 82 ? 3.806 13.948 4.389 1.00 94.56 82 ASN A CA 1
ATOM 649 C C . ASN A 1 82 ? 4.185 12.589 5.007 1.00 94.56 82 ASN A C 1
ATOM 651 O O . ASN A 1 82 ? 4.653 11.694 4.312 1.00 94.56 82 ASN A O 1
ATOM 655 N N . LYS A 1 83 ? 4.018 12.409 6.317 1.00 96.75 83 LYS A N 1
ATOM 656 C CA . LYS A 1 83 ? 4.337 11.163 7.016 1.00 96.75 83 LYS A CA 1
ATOM 657 C C . LYS A 1 83 ? 3.064 10.351 7.231 1.00 96.75 83 LYS A C 1
ATOM 659 O O . LYS A 1 83 ? 2.100 10.843 7.816 1.00 96.75 83 LYS A O 1
ATOM 664 N N . ILE A 1 84 ? 3.081 9.091 6.803 1.00 97.31 84 ILE A N 1
ATOM 665 C CA . ILE A 1 84 ? 1.976 8.143 6.987 1.00 97.31 84 ILE A CA 1
ATOM 666 C C . ILE A 1 84 ? 2.428 7.031 7.924 1.00 97.31 84 ILE A C 1
ATOM 668 O O . ILE A 1 84 ? 3.415 6.349 7.648 1.00 97.31 84 ILE A O 1
ATOM 672 N N . THR A 1 85 ? 1.663 6.810 8.993 1.00 97.75 85 THR A N 1
ATOM 673 C CA . THR A 1 85 ? 1.900 5.752 9.981 1.00 97.75 85 THR A CA 1
ATOM 674 C C . THR A 1 85 ? 0.686 4.833 10.102 1.00 97.75 85 THR A C 1
ATOM 676 O O . THR A 1 85 ? -0.440 5.285 10.316 1.00 97.75 85 THR A O 1
ATOM 679 N N . VAL A 1 86 ? 0.917 3.523 10.010 1.00 97.56 86 VAL A N 1
ATOM 680 C CA . VAL A 1 86 ? -0.071 2.464 10.256 1.00 97.56 86 VAL A CA 1
ATOM 681 C C . VAL A 1 86 ? 0.512 1.505 11.293 1.00 97.56 86 VAL A C 1
ATOM 683 O O . VAL A 1 86 ? 1.494 0.810 11.028 1.00 97.56 86 VAL A O 1
ATOM 686 N N . GLY A 1 87 ? -0.075 1.472 12.492 1.00 95.38 87 GLY A N 1
ATOM 687 C CA . GLY A 1 87 ? 0.506 0.749 13.627 1.00 95.38 87 GLY A CA 1
ATOM 688 C C . GLY A 1 87 ? 1.861 1.345 14.020 1.00 95.38 87 GLY A C 1
ATOM 689 O O . GLY A 1 87 ? 1.950 2.532 14.314 1.00 95.38 87 GLY A O 1
ATOM 690 N N . ASN A 1 88 ? 2.920 0.535 13.988 1.00 95.19 88 ASN A N 1
ATOM 691 C CA . ASN A 1 88 ? 4.306 0.957 14.233 1.00 95.19 88 ASN A CA 1
ATOM 692 C C . ASN A 1 88 ? 5.123 1.165 12.942 1.00 95.19 88 ASN A C 1
ATOM 694 O O . ASN A 1 88 ? 6.344 1.318 13.001 1.00 95.19 88 ASN A O 1
ATOM 698 N N . ARG A 1 89 ? 4.480 1.122 11.770 1.00 97.62 89 ARG A N 1
ATOM 699 C CA . ARG A 1 89 ? 5.132 1.237 10.462 1.00 97.62 89 ARG A CA 1
ATOM 700 C C . ARG A 1 89 ? 4.858 2.601 9.845 1.00 97.62 89 ARG A C 1
ATOM 702 O O . ARG A 1 89 ? 3.703 3.007 9.742 1.00 97.62 89 ARG A O 1
ATOM 709 N N . THR A 1 90 ? 5.912 3.270 9.399 1.00 97.62 90 THR A N 1
ATOM 710 C CA . THR A 1 90 ? 5.895 4.655 8.936 1.00 97.62 90 THR A CA 1
ATOM 711 C C . THR A 1 90 ? 6.715 4.815 7.667 1.00 97.62 90 THR A C 1
ATOM 713 O O . THR A 1 90 ? 7.827 4.294 7.566 1.00 97.62 90 THR A O 1
ATOM 716 N N . TYR A 1 91 ? 6.188 5.589 6.723 1.00 97.50 91 TYR A N 1
ATOM 717 C CA . TYR A 1 91 ? 6.896 6.028 5.524 1.00 97.50 91 TYR A CA 1
ATOM 718 C C . TYR A 1 91 ? 6.527 7.481 5.192 1.00 97.50 91 TYR A C 1
ATOM 720 O O . TYR A 1 91 ? 5.627 8.055 5.808 1.00 97.50 91 TYR A O 1
ATOM 728 N N . ILE A 1 92 ? 7.252 8.085 4.253 1.00 97.06 92 ILE A N 1
ATOM 729 C CA . ILE A 1 92 ? 7.116 9.505 3.905 1.00 97.06 92 ILE A CA 1
ATOM 730 C C . ILE A 1 92 ? 6.685 9.609 2.443 1.00 97.06 92 ILE A C 1
ATOM 732 O O . ILE A 1 92 ? 7.347 9.038 1.588 1.00 97.06 92 ILE A O 1
ATOM 736 N N . THR A 1 93 ? 5.608 10.318 2.134 1.00 93.12 93 THR A N 1
ATOM 737 C CA . THR A 1 93 ? 5.196 10.659 0.764 1.00 93.12 93 THR A CA 1
ATOM 738 C C . THR A 1 93 ? 5.971 11.883 0.268 1.00 93.12 93 THR A C 1
ATOM 740 O O . THR A 1 93 ? 6.348 12.736 1.073 1.00 93.12 93 THR A O 1
ATOM 743 N N . MET A 1 94 ? 6.231 11.988 -1.036 1.00 86.12 94 MET A N 1
ATOM 744 C CA . MET A 1 94 ? 6.924 13.135 -1.646 1.00 86.12 94 MET A CA 1
ATOM 745 C C . MET A 1 94 ? 6.113 13.752 -2.776 1.00 86.12 94 MET A C 1
ATOM 747 O O . MET A 1 94 ? 5.429 12.992 -3.497 1.00 86.12 94 MET A O 1
#

Secondary structure (DSSP, 8-state):
---EEEEEEEETTT-EEEEEEEEBS-SSHHHHHHHHHHTTEEEEEEEETTSEE-TTSPPPPPEEEEEEEEEEEESPPEEETTEEEETTEEEEE-

Radius of gyration: 12.21 Å; chains: 1; bounding box: 29×29×29 Å

Foldseek 3Di:
DWKKKWWWKAAPPQQKIWIKIATRQDPDQVVVVVVCVVVRIHTDDIDTPPQWFQAPQDGDDHDNPDIGIRAMAGHDWDDDPQWTDHPNGIIGGD

pLDDT: mean 94.94, std 4.89, range [59.44, 98.19]

Sequence (94 aa):
MNNYFRITAQSREKGYTFIADSYGHFEKLWQFSAYLIEKGFRIIAVNAEGKFGFGNIPKADPDSDHIIIRACAKGKALIDGNKITVGNRTYITM

Organism: NCBI:txid2840935